Protein AF-A0A2W6C7A4-F1 (afdb_monomer)

Secondary structure (DSSP, 8-state):
-PPEEETTEEE-HHHHHHHHTTSTTEEEEEEEEEEEETTEEEEEEEEEEPTT--HHHHHHHHHHHHHHHHHHH----EEEEEPTT-S-EETTEE-SEEE-S---

Structure (mmCIF, N/CA/C/O backbone):
data_AF-A0A2W6C7A4-F1
#
_entry.id   AF-A0A2W6C7A4-F1
#
loop_
_atom_site.group_PDB
_atom_site.id
_atom_site.type_symbol
_atom_site.label_atom_id
_atom_site.label_alt_id
_atom_site.label_comp_id
_atom_site.label_asym_id
_atom_site.label_entity_id
_atom_site.label_seq_id
_atom_site.pdbx_PDB_ins_code
_atom_site.Cartn_x
_atom_site.Cartn_y
_atom_site.Cartn_z
_atom_site.occupancy
_atom_site.B_iso_or_equiv
_atom_site.auth_seq_id
_atom_site.auth_comp_id
_atom_site.auth_asym_id
_atom_site.auth_atom_id
_atom_site.pdbx_PDB_model_num
ATOM 1 N N . ASP A 1 1 ? 0.759 -10.756 12.202 1.00 80.12 1 ASP A N 1
ATOM 2 C CA . ASP A 1 1 ? 0.347 -9.632 11.353 1.00 80.12 1 ASP A CA 1
ATOM 3 C C . ASP A 1 1 ? -0.529 -8.759 12.216 1.00 80.12 1 ASP A C 1
ATOM 5 O O . ASP A 1 1 ? -1.487 -9.281 12.779 1.00 80.12 1 ASP A O 1
ATOM 9 N N . ASP A 1 2 ? -0.130 -7.512 12.429 1.00 88.69 2 ASP A N 1
ATOM 10 C CA . ASP A 1 2 ? -0.795 -6.643 13.397 1.00 88.69 2 ASP A CA 1
ATOM 11 C C . ASP A 1 2 ? -1.929 -5.884 12.714 1.00 88.69 2 ASP A C 1
ATOM 13 O O . ASP A 1 2 ? -1.766 -5.325 11.629 1.00 88.69 2 ASP A O 1
ATOM 17 N N . MET A 1 3 ? -3.096 -5.886 13.352 1.00 94.12 3 MET A N 1
ATOM 18 C CA . MET A 1 3 ? -4.287 -5.229 12.830 1.00 94.12 3 MET A CA 1
ATOM 19 C C . MET A 1 3 ? -4.158 -3.706 12.941 1.00 94.12 3 MET A C 1
ATOM 21 O O . MET A 1 3 ? -3.889 -3.170 14.015 1.00 94.12 3 MET A O 1
ATOM 25 N N . ILE A 1 4 ? -4.435 -3.007 11.844 1.00 95.19 4 ILE A N 1
ATOM 26 C CA . ILE A 1 4 ? -4.556 -1.551 11.786 1.00 95.19 4 ILE A CA 1
ATOM 27 C C . ILE A 1 4 ? -6.042 -1.196 11.784 1.00 95.19 4 ILE A C 1
ATOM 29 O O . ILE A 1 4 ? -6.803 -1.710 10.970 1.00 95.19 4 ILE A O 1
ATOM 33 N N . ILE A 1 5 ? -6.461 -0.277 12.653 1.00 93.94 5 ILE A N 1
ATOM 34 C CA . ILE A 1 5 ? -7.808 0.302 12.593 1.00 93.94 5 ILE A CA 1
ATOM 35 C C . ILE A 1 5 ? -7.724 1.608 11.805 1.00 93.94 5 ILE A C 1
ATOM 37 O O . ILE A 1 5 ? -7.150 2.586 12.285 1.00 93.94 5 ILE A O 1
ATOM 41 N N . LEU A 1 6 ? -8.310 1.628 10.606 1.00 95.25 6 LEU A N 1
ATOM 42 C CA . LEU A 1 6 ? -8.383 2.806 9.745 1.00 95.25 6 LEU A CA 1
ATOM 43 C C . LEU A 1 6 ? -9.840 3.246 9.608 1.00 95.25 6 LEU A C 1
ATOM 45 O O . LEU A 1 6 ? -10.630 2.608 8.914 1.00 95.25 6 LEU A O 1
ATOM 49 N N . ARG A 1 7 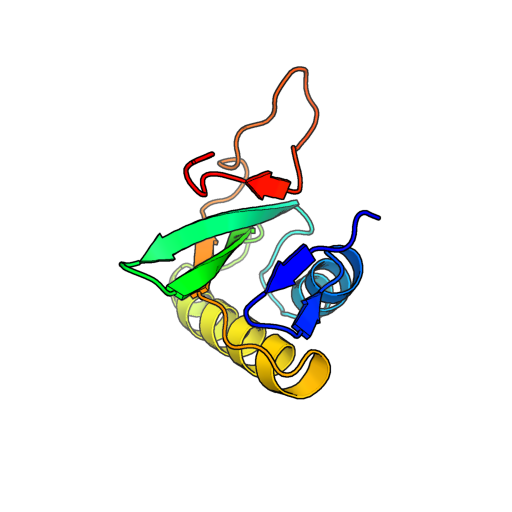? -10.203 4.354 10.268 1.00 92.81 7 ARG A N 1
ATOM 50 C CA . ARG A 1 7 ? -11.560 4.940 10.210 1.00 92.81 7 ARG A CA 1
ATOM 51 C C . ARG A 1 7 ? -12.672 3.924 10.537 1.00 92.81 7 ARG A C 1
ATOM 53 O O . ARG A 1 7 ? -13.721 3.917 9.901 1.00 92.81 7 ARG A O 1
ATOM 60 N N . GLY A 1 8 ? -12.423 3.057 11.522 1.00 93.00 8 GLY A N 1
ATOM 61 C CA . GLY A 1 8 ? -13.360 2.018 11.968 1.00 93.00 8 GLY A CA 1
ATOM 62 C C . GLY A 1 8 ? -13.318 0.710 11.169 1.00 93.00 8 GLY A C 1
ATOM 63 O O . GLY A 1 8 ? -14.068 -0.205 11.493 1.00 93.00 8 GLY A O 1
ATOM 64 N N . VAL A 1 9 ? -12.447 0.597 10.161 1.00 96.31 9 VAL A N 1
ATOM 65 C CA . VAL A 1 9 ? -12.240 -0.638 9.391 1.00 96.31 9 VAL A CA 1
ATOM 66 C C . VAL A 1 9 ? -10.949 -1.321 9.833 1.00 96.31 9 VAL A C 1
ATOM 68 O O . VAL A 1 9 ? -9.915 -0.668 9.971 1.00 96.31 9 VAL A O 1
ATOM 71 N N . ASN A 1 10 ? -11.010 -2.638 10.025 1.00 96.75 10 ASN A N 1
ATOM 72 C CA . ASN A 1 10 ? -9.840 -3.465 10.306 1.00 96.75 10 ASN A CA 1
ATOM 73 C C . ASN A 1 10 ? -9.085 -3.747 9.004 1.00 96.75 10 ASN A C 1
ATOM 75 O O . ASN A 1 10 ? -9.652 -4.290 8.059 1.00 96.75 10 ASN A O 1
ATOM 79 N N . VAL A 1 11 ? -7.807 -3.391 8.974 1.00 96.81 11 VAL A N 1
ATOM 80 C CA . VAL A 1 11 ? -6.908 -3.572 7.836 1.00 96.81 11 VAL A CA 1
ATOM 81 C C . VAL A 1 11 ? -5.715 -4.396 8.295 1.00 96.81 11 VAL A C 1
ATOM 83 O O . VAL A 1 11 ? -5.078 -4.068 9.295 1.00 96.81 11 VAL A O 1
ATOM 86 N N . PHE A 1 12 ? -5.393 -5.449 7.554 1.00 95.94 12 PHE A N 1
ATOM 87 C CA . PHE A 1 12 ? -4.235 -6.297 7.821 1.00 95.94 12 PHE A CA 1
ATOM 88 C C . PHE A 1 12 ? -3.150 -6.036 6.765 1.00 95.94 12 PHE A C 1
ATOM 90 O O . PHE A 1 12 ? -3.453 -6.103 5.569 1.00 95.94 12 PHE A O 1
ATOM 97 N N . PRO A 1 13 ? -1.892 -5.736 7.149 1.00 95.06 13 PRO A N 1
ATOM 98 C CA . PRO A 1 13 ? -0.796 -5.557 6.195 1.00 95.06 13 PRO A CA 1
ATOM 99 C C . PRO A 1 13 ? -0.636 -6.725 5.214 1.00 95.06 13 PRO A C 1
ATOM 101 O O . PRO A 1 13 ? -0.301 -6.492 4.055 1.00 95.06 13 PRO A O 1
ATOM 104 N N . THR A 1 14 ? -0.941 -7.957 5.628 1.00 95.69 14 THR A N 1
ATOM 105 C CA . THR A 1 14 ? -0.955 -9.133 4.735 1.00 95.69 14 THR A CA 1
ATOM 106 C C . THR A 1 14 ? -1.942 -9.013 3.569 1.00 95.69 14 THR A C 1
ATOM 108 O O . THR A 1 14 ? -1.617 -9.418 2.457 1.00 95.69 14 THR A O 1
ATOM 111 N N . GLN A 1 15 ? -3.108 -8.386 3.756 1.00 95.88 15 GLN A N 1
ATOM 112 C CA . GLN A 1 15 ? -4.057 -8.149 2.658 1.00 95.88 15 GLN A CA 1
ATOM 113 C C . GLN A 1 15 ? -3.495 -7.156 1.634 1.00 95.88 15 GLN A C 1
ATOM 115 O O . GLN A 1 15 ? -3.694 -7.314 0.431 1.00 95.88 15 GLN A O 1
ATOM 120 N N . LEU A 1 16 ? -2.782 -6.131 2.109 1.00 97.06 16 LEU A N 1
ATOM 121 C CA . LEU A 1 16 ? -2.124 -5.153 1.241 1.00 97.06 16 LEU A CA 1
ATOM 122 C C . LEU A 1 16 ? -0.962 -5.798 0.478 1.00 97.06 16 LEU A C 1
ATOM 124 O O . LEU A 1 16 ? -0.811 -5.548 -0.715 1.00 97.06 16 LEU A O 1
ATOM 128 N N . GLU A 1 17 ? -0.199 -6.671 1.139 1.00 96.31 17 GLU A N 1
ATOM 129 C CA . GLU A 1 17 ? 0.860 -7.474 0.521 1.00 96.31 17 GLU A CA 1
ATOM 130 C C . GLU A 1 17 ? 0.309 -8.334 -0.623 1.00 96.31 17 GLU A C 1
ATOM 132 O O . GLU A 1 17 ? 0.813 -8.269 -1.743 1.00 96.31 17 GLU A O 1
ATOM 137 N N . GLU A 1 18 ? -0.769 -9.084 -0.383 1.00 97.00 18 GLU A N 1
ATOM 138 C CA . GLU A 1 18 ? -1.401 -9.916 -1.411 1.00 97.00 18 GLU A CA 1
ATOM 139 C C . GLU A 1 18 ? -1.889 -9.117 -2.621 1.00 97.00 18 GLU A C 1
ATOM 141 O O . GLU A 1 18 ? -1.825 -9.613 -3.746 1.00 97.00 18 GLU A O 1
ATOM 146 N N . ILE A 1 19 ? -2.394 -7.901 -2.402 1.00 98.00 19 ILE A N 1
ATOM 147 C CA . ILE A 1 19 ? -2.828 -7.012 -3.482 1.00 98.00 19 ILE A CA 1
ATOM 148 C C . ILE A 1 19 ? -1.618 -6.529 -4.278 1.00 98.00 19 ILE A C 1
ATOM 150 O O . ILE A 1 19 ? -1.602 -6.675 -5.497 1.00 98.00 19 ILE A O 1
ATOM 154 N N . VAL A 1 20 ? -0.594 -6.006 -3.597 1.00 97.62 20 VAL A N 1
ATOM 155 C CA . VAL A 1 20 ? 0.640 -5.510 -4.223 1.00 97.62 20 VAL A CA 1
ATOM 156 C C . VAL A 1 20 ? 1.296 -6.589 -5.085 1.00 97.62 20 VAL A C 1
ATOM 158 O O . VAL A 1 20 ? 1.661 -6.317 -6.225 1.00 97.62 20 VAL A O 1
ATOM 161 N N . LEU A 1 21 ? 1.380 -7.824 -4.585 1.00 97.06 21 LEU A N 1
ATOM 162 C CA . LEU A 1 21 ? 2.006 -8.946 -5.291 1.00 97.06 21 LEU A CA 1
ATOM 163 C C . LEU A 1 21 ? 1.304 -9.334 -6.602 1.00 97.06 21 LEU A C 1
ATOM 165 O O . LEU A 1 21 ? 1.921 -9.984 -7.446 1.00 97.06 21 LEU A O 1
ATOM 169 N N . ARG A 1 22 ? 0.029 -8.966 -6.780 1.00 97.31 22 ARG A N 1
ATOM 170 C CA . ARG A 1 22 ? -0.744 -9.254 -8.000 1.00 97.31 22 ARG A CA 1
ATOM 171 C C . ARG A 1 22 ? -0.602 -8.173 -9.068 1.00 97.31 22 ARG A C 1
ATOM 173 O O . ARG A 1 22 ? -0.966 -8.426 -10.213 1.00 97.31 22 ARG A O 1
ATOM 180 N N . ILE A 1 23 ? -0.118 -6.984 -8.708 1.00 97.94 23 ILE A N 1
ATOM 181 C CA . ILE A 1 23 ? 0.006 -5.864 -9.641 1.00 97.94 23 ILE A CA 1
ATOM 182 C C . ILE A 1 23 ? 1.347 -5.941 -10.368 1.00 97.94 23 ILE A C 1
ATOM 184 O O . ILE A 1 23 ? 2.419 -5.942 -9.760 1.00 97.94 23 ILE A O 1
ATOM 188 N N . ASP A 1 24 ? 1.277 -6.000 -11.696 1.00 97.00 24 ASP A N 1
ATOM 189 C CA . ASP A 1 24 ? 2.465 -6.101 -12.536 1.00 97.00 24 ASP A CA 1
ATOM 190 C C . ASP A 1 24 ? 3.360 -4.857 -12.428 1.00 97.00 24 ASP A C 1
ATOM 192 O O . ASP A 1 24 ? 2.873 -3.723 -12.389 1.00 97.00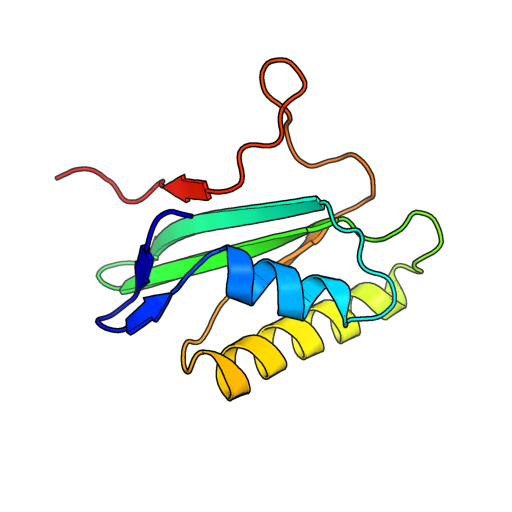 24 ASP A O 1
ATOM 196 N N . GLY A 1 25 ? 4.674 -5.082 -12.404 1.00 96.69 25 GLY A N 1
ATOM 197 C CA . GLY A 1 25 ? 5.686 -4.037 -12.242 1.00 96.69 25 GLY A CA 1
ATOM 198 C C . GLY A 1 25 ? 6.000 -3.636 -10.794 1.00 96.69 25 GLY A C 1
ATOM 199 O O . GLY A 1 25 ? 6.865 -2.782 -10.594 1.00 96.69 25 GLY A O 1
ATOM 200 N N . LEU A 1 26 ? 5.365 -4.241 -9.782 1.00 98.25 26 LEU A N 1
ATOM 201 C CA . LEU A 1 26 ? 5.662 -3.976 -8.367 1.00 98.25 26 LEU A CA 1
ATOM 202 C C . LEU A 1 26 ? 6.517 -5.076 -7.723 1.00 98.25 26 LEU A C 1
ATOM 204 O O . LEU A 1 26 ? 6.394 -6.270 -8.023 1.00 98.25 26 LEU A O 1
ATOM 208 N N . ALA A 1 27 ? 7.429 -4.655 -6.853 1.00 96.81 27 ALA A N 1
ATOM 209 C CA . ALA A 1 27 ? 8.257 -5.524 -6.032 1.00 96.81 27 ALA A CA 1
ATOM 210 C C . ALA A 1 27 ? 7.493 -5.954 -4.760 1.00 96.81 27 ALA A C 1
ATOM 212 O O . ALA A 1 27 ? 6.544 -5.286 -4.348 1.00 96.81 27 ALA A O 1
ATOM 213 N N . PRO A 1 28 ? 7.915 -7.035 -4.076 1.00 94.25 28 PRO A N 1
ATOM 214 C CA . PRO A 1 28 ? 7.312 -7.451 -2.802 1.00 94.25 28 PRO A CA 1
ATOM 215 C C . PRO A 1 28 ? 7.653 -6.509 -1.630 1.00 94.25 28 PRO A C 1
ATOM 217 O O . PRO A 1 28 ? 7.252 -6.748 -0.492 1.00 94.25 28 PRO A O 1
ATOM 220 N N . HIS A 1 29 ? 8.457 -5.472 -1.867 1.00 95.12 29 HIS A N 1
ATOM 221 C CA . HIS A 1 29 ? 8.916 -4.540 -0.847 1.00 95.12 29 HIS A CA 1
ATOM 222 C C . HIS A 1 29 ? 7.927 -3.384 -0.717 1.00 95.12 29 HIS A C 1
ATOM 224 O O . HIS A 1 29 ? 7.788 -2.564 -1.624 1.00 95.12 29 HIS A O 1
ATOM 230 N N . PHE A 1 30 ? 7.239 -3.326 0.423 1.00 95.81 30 PHE A N 1
ATOM 231 C CA . PHE A 1 30 ? 6.284 -2.268 0.720 1.00 95.81 30 PHE A CA 1
ATOM 232 C C . PHE A 1 30 ? 6.309 -1.859 2.196 1.00 95.81 30 PHE A C 1
ATOM 234 O O . PHE A 1 30 ? 6.742 -2.611 3.074 1.00 95.81 30 PHE A O 1
ATOM 241 N N . GLN A 1 31 ? 5.806 -0.658 2.456 1.00 96.50 31 GLN A N 1
ATOM 242 C CA . GLN A 1 31 ? 5.555 -0.109 3.778 1.00 96.50 31 GLN A CA 1
ATOM 243 C C . GLN A 1 31 ? 4.159 0.503 3.830 1.00 96.50 31 GLN A C 1
ATOM 245 O O . GLN A 1 31 ? 3.694 1.148 2.891 1.00 96.50 31 GLN A O 1
ATOM 250 N N . VAL A 1 32 ? 3.511 0.342 4.972 1.00 96.69 32 VAL A N 1
ATOM 251 C CA . VAL A 1 32 ? 2.291 1.038 5.348 1.00 96.69 32 VAL A CA 1
ATOM 252 C C . VAL A 1 32 ? 2.684 2.200 6.241 1.00 96.69 32 VAL A C 1
ATOM 254 O O . VAL A 1 32 ? 3.317 2.000 7.276 1.00 96.69 32 VAL A O 1
ATOM 257 N N . VAL A 1 33 ? 2.305 3.412 5.854 1.00 97.00 33 VAL A N 1
ATOM 258 C CA . VAL A 1 33 ? 2.541 4.619 6.644 1.00 97.00 33 VAL A CA 1
ATOM 259 C C . VAL A 1 33 ? 1.202 5.181 7.090 1.00 97.00 33 VAL A C 1
ATOM 261 O O . VAL A 1 33 ? 0.359 5.510 6.256 1.00 97.00 33 VAL A O 1
ATOM 264 N N . LEU A 1 34 ? 1.010 5.285 8.403 1.00 97.12 34 LEU A N 1
ATOM 265 C CA . LEU A 1 34 ? -0.176 5.892 8.999 1.00 97.12 34 LEU A CA 1
ATOM 266 C C . LEU A 1 34 ? 0.137 7.328 9.399 1.00 97.12 34 LEU A C 1
ATOM 268 O O . LEU A 1 34 ? 1.113 7.588 10.099 1.00 97.12 34 LEU A O 1
ATOM 272 N N . THR A 1 35 ? -0.692 8.263 8.960 1.00 96.88 35 THR A N 1
ATOM 273 C CA . THR A 1 35 ? -0.605 9.686 9.308 1.00 96.88 35 THR A CA 1
ATOM 274 C C . THR A 1 35 ? -1.988 10.219 9.677 1.00 96.88 35 THR A C 1
ATOM 276 O O . THR A 1 35 ? -2.992 9.511 9.570 1.00 96.88 35 THR A O 1
ATOM 279 N N . ARG A 1 36 ? -2.053 11.474 10.133 1.00 94.88 36 ARG A N 1
ATOM 280 C CA . ARG A 1 36 ? -3.307 12.223 10.268 1.00 94.88 36 ARG A CA 1
ATOM 281 C C . ARG A 1 36 ? -3.299 13.423 9.330 1.00 94.88 36 ARG A C 1
ATOM 283 O O . ARG A 1 36 ? -2.318 14.160 9.292 1.00 94.88 36 ARG A O 1
ATOM 290 N N . ASP A 1 37 ? -4.409 13.624 8.632 1.00 91.88 37 ASP A N 1
ATOM 291 C CA . ASP A 1 37 ? -4.744 14.875 7.952 1.00 91.88 37 ASP A CA 1
ATOM 292 C C . ASP A 1 37 ? -5.953 15.498 8.666 1.00 91.88 37 ASP A C 1
ATOM 294 O O . ASP A 1 37 ? -7.084 15.000 8.603 1.00 91.88 37 ASP A O 1
ATOM 298 N N . GLY A 1 38 ? -5.684 16.522 9.479 1.00 91.00 38 GLY A N 1
ATOM 299 C CA . GLY A 1 38 ? -6.639 17.038 10.455 1.00 91.00 38 GLY A CA 1
ATOM 300 C C . GLY A 1 38 ? -7.104 15.945 11.426 1.00 91.00 38 GLY A C 1
ATOM 301 O O . GLY A 1 38 ? -6.324 15.426 12.221 1.00 91.00 38 GLY A O 1
ATOM 302 N N . ARG A 1 39 ? -8.396 15.597 11.369 1.00 89.19 39 ARG A N 1
ATOM 303 C CA . ARG A 1 39 ? -9.012 14.550 12.212 1.00 89.19 39 ARG A CA 1
ATOM 304 C C . ARG A 1 39 ? -9.104 13.187 11.523 1.00 89.19 39 ARG A C 1
ATOM 306 O O . ARG A 1 39 ? -9.661 12.258 12.102 1.00 89.19 39 ARG A O 1
ATOM 313 N N . LEU A 1 40 ? -8.643 13.081 10.280 1.00 92.12 40 LEU A N 1
ATOM 314 C CA . LEU A 1 40 ? -8.773 11.871 9.483 1.00 92.12 40 LEU A CA 1
ATOM 315 C C . LEU A 1 40 ? -7.467 11.089 9.507 1.00 92.12 40 LEU A C 1
ATOM 317 O O . LEU A 1 40 ? -6.431 11.584 9.072 1.00 92.12 40 LEU A O 1
ATOM 321 N N . ASP A 1 41 ? -7.542 9.835 9.941 1.00 95.69 41 ASP A N 1
ATOM 322 C CA . ASP A 1 41 ? -6.444 8.895 9.748 1.00 95.69 41 ASP A CA 1
ATOM 323 C C . ASP A 1 41 ? -6.266 8.627 8.248 1.00 95.69 41 ASP A C 1
ATOM 325 O O . ASP A 1 41 ? -7.239 8.404 7.516 1.00 95.69 41 ASP A O 1
ATOM 329 N N . VAL A 1 42 ? -5.026 8.660 7.780 1.00 96.94 42 VAL A N 1
ATOM 330 C CA . VAL A 1 42 ? -4.632 8.406 6.394 1.00 96.94 42 VAL A CA 1
ATOM 331 C C . VAL A 1 42 ? -3.677 7.222 6.387 1.00 96.94 42 VAL A C 1
ATOM 333 O O . VAL A 1 42 ? -2.765 7.148 7.207 1.00 96.94 42 VAL A O 1
ATOM 336 N N . LEU A 1 43 ? -3.900 6.292 5.460 1.00 97.94 43 LEU A N 1
ATOM 337 C CA . LEU A 1 43 ? -3.012 5.165 5.210 1.00 97.94 43 LEU A CA 1
ATOM 338 C C . LEU A 1 43 ? -2.410 5.332 3.819 1.00 97.94 43 LEU A C 1
ATOM 340 O O . LEU A 1 43 ? -3.142 5.404 2.828 1.00 97.94 43 LEU A O 1
ATOM 344 N N . SER A 1 44 ? -1.084 5.376 3.767 1.00 98.25 44 SER A N 1
ATOM 345 C CA . SER A 1 44 ? -0.306 5.363 2.532 1.00 98.25 44 SER A CA 1
ATOM 346 C C . SER A 1 44 ? 0.404 4.023 2.375 1.00 98.25 44 SER A C 1
ATOM 348 O O . SER A 1 44 ? 1.113 3.586 3.281 1.00 98.25 44 SER A O 1
ATOM 350 N N . VAL A 1 45 ? 0.236 3.380 1.224 1.00 98.12 45 VAL A N 1
ATOM 351 C CA . VAL A 1 45 ? 1.015 2.212 0.805 1.00 98.12 45 VAL A CA 1
ATOM 352 C C . VAL A 1 45 ? 2.175 2.715 -0.043 1.00 98.12 45 VAL A C 1
ATOM 354 O O . VAL A 1 45 ? 1.968 3.218 -1.145 1.00 98.12 45 VAL A O 1
ATOM 357 N N . ARG A 1 46 ? 3.397 2.605 0.474 1.00 98.25 46 ARG A N 1
ATOM 358 C CA . ARG A 1 46 ? 4.625 2.888 -0.276 1.00 98.25 46 ARG A CA 1
ATOM 359 C C . ARG A 1 46 ? 5.184 1.565 -0.763 1.00 98.25 46 ARG A C 1
ATOM 361 O O . ARG A 1 46 ? 5.402 0.677 0.053 1.00 98.25 46 ARG A O 1
ATOM 368 N N . VAL A 1 47 ? 5.394 1.414 -2.058 1.00 98.12 47 VAL A N 1
ATOM 369 C CA . VAL A 1 47 ? 5.816 0.150 -2.669 1.00 98.12 47 VAL A CA 1
ATOM 370 C C . VAL A 1 47 ? 6.912 0.411 -3.683 1.00 98.12 47 VAL A C 1
ATOM 372 O O . VAL A 1 47 ? 6.841 1.380 -4.430 1.00 98.12 47 VAL A O 1
ATOM 375 N N . GLU A 1 48 ? 7.936 -0.431 -3.715 1.00 97.94 48 GLU A N 1
ATOM 376 C CA . GLU A 1 48 ? 8.984 -0.324 -4.730 1.00 97.94 48 GLU A CA 1
ATOM 377 C C . GLU A 1 48 ? 8.496 -0.880 -6.068 1.00 97.94 48 GLU A C 1
ATOM 379 O O . GLU A 1 48 ? 7.840 -1.923 -6.144 1.00 97.94 48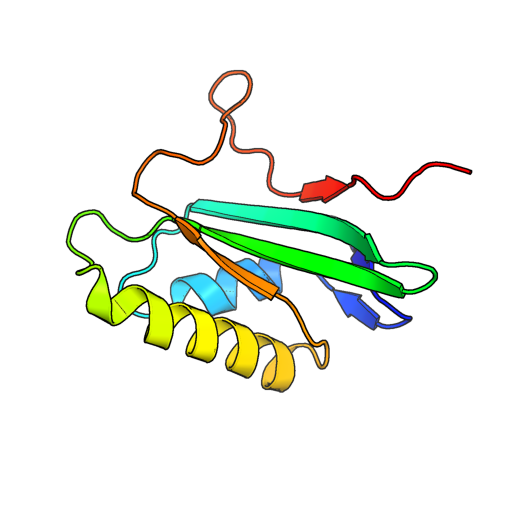 GLU A O 1
ATOM 384 N N . ALA A 1 49 ? 8.844 -0.193 -7.150 1.00 98.12 49 ALA A N 1
ATOM 385 C CA . ALA A 1 49 ? 8.768 -0.764 -8.481 1.00 98.12 49 ALA A CA 1
ATOM 386 C C . ALA A 1 49 ? 9.802 -1.893 -8.631 1.00 98.12 49 ALA A C 1
ATOM 388 O O . ALA A 1 49 ? 10.854 -1.889 -7.987 1.00 98.12 49 ALA A O 1
ATOM 389 N N . ARG A 1 50 ? 9.540 -2.854 -9.520 1.00 97.56 50 ARG A N 1
ATOM 390 C CA . ARG A 1 50 ? 10.594 -3.778 -9.959 1.00 97.56 50 ARG A CA 1
ATOM 391 C C . ARG A 1 50 ? 11.653 -3.026 -10.779 1.00 97.56 50 ARG A C 1
ATOM 393 O O . ARG A 1 50 ? 11.307 -2.033 -11.421 1.00 97.56 50 ARG A O 1
ATOM 400 N N . PRO A 1 51 ? 12.913 -3.499 -10.825 1.00 95.94 51 PRO A N 1
ATOM 401 C CA . PRO A 1 51 ? 13.969 -2.859 -11.616 1.00 95.94 51 PRO A CA 1
ATOM 402 C C . PRO A 1 51 ? 13.658 -2.705 -13.112 1.00 95.94 51 PRO A C 1
ATOM 404 O O . PRO A 1 51 ? 14.165 -1.790 -13.753 1.00 95.94 51 PRO A O 1
ATOM 407 N N . ASP A 1 52 ? 12.824 -3.583 -13.665 1.00 95.31 52 ASP A N 1
ATOM 408 C CA . ASP A 1 52 ? 12.379 -3.592 -15.061 1.00 95.31 52 ASP A CA 1
ATOM 409 C C . ASP A 1 52 ? 11.069 -2.816 -15.300 1.00 95.31 52 ASP A C 1
ATOM 411 O O . ASP A 1 52 ? 10.617 -2.688 -16.438 1.00 95.31 52 ASP A O 1
ATOM 415 N N . CYS A 1 53 ? 10.454 -2.268 -14.248 1.00 95.81 53 CYS A N 1
ATOM 416 C CA . CYS A 1 53 ? 9.219 -1.503 -14.351 1.00 95.81 53 CYS A CA 1
ATOM 417 C C . CYS A 1 53 ? 9.493 -0.070 -14.824 1.00 95.81 53 CYS A C 1
ATOM 419 O O . CYS A 1 53 ? 10.096 0.748 -14.119 1.00 95.81 53 CYS A O 1
ATOM 421 N N . LEU A 1 54 ? 8.993 0.240 -16.020 1.00 93.69 54 LEU A N 1
ATOM 422 C CA . LEU A 1 54 ? 9.113 1.556 -16.637 1.00 93.69 54 LEU A CA 1
ATOM 423 C C . LEU A 1 54 ? 8.403 2.646 -15.804 1.00 93.69 54 LEU A C 1
ATOM 425 O O . LEU A 1 54 ? 7.313 2.393 -15.276 1.00 93.69 54 LEU A O 1
ATOM 429 N N . PRO A 1 55 ? 8.953 3.871 -15.699 1.00 90.12 55 PRO A N 1
ATOM 430 C CA . PRO A 1 55 ? 8.334 4.964 -14.943 1.00 90.12 55 PRO A CA 1
ATOM 431 C C . PRO A 1 55 ? 6.870 5.241 -15.319 1.00 90.12 55 PRO A C 1
ATOM 433 O O . PRO A 1 55 ? 6.045 5.523 -14.450 1.00 90.12 55 PRO A O 1
ATOM 436 N N . GLU A 1 56 ? 6.514 5.092 -16.594 1.00 91.81 56 GLU A N 1
ATOM 437 C CA . GLU A 1 56 ? 5.169 5.328 -17.125 1.00 91.81 56 GLU A CA 1
ATOM 438 C C . GLU A 1 56 ? 4.147 4.310 -16.591 1.00 91.81 56 GLU A C 1
ATOM 440 O O . GLU A 1 56 ? 2.973 4.638 -16.406 1.00 91.81 56 GLU A O 1
ATOM 445 N N . ARG A 1 57 ? 4.588 3.081 -16.279 1.00 94.94 57 ARG A N 1
ATOM 446 C CA . ARG A 1 57 ? 3.740 2.021 -15.709 1.00 94.94 57 ARG A CA 1
ATOM 447 C C . ARG A 1 57 ? 3.349 2.320 -14.262 1.00 94.94 57 ARG A C 1
ATOM 449 O O . ARG A 1 57 ? 2.263 1.926 -13.832 1.00 94.94 57 ARG A O 1
ATOM 456 N N . ARG A 1 58 ? 4.199 3.034 -13.519 1.00 95.19 58 ARG A N 1
ATOM 457 C CA . ARG A 1 58 ? 4.058 3.244 -12.068 1.00 95.19 58 ARG A CA 1
ATOM 458 C C . ARG A 1 58 ? 2.780 3.985 -11.687 1.00 95.19 58 ARG A C 1
ATOM 460 O O . ARG A 1 58 ? 2.149 3.629 -10.697 1.00 95.19 58 ARG A O 1
ATOM 467 N N . SER A 1 59 ? 2.364 4.967 -12.489 1.00 95.81 59 SER A N 1
ATOM 468 C CA . SER A 1 59 ? 1.113 5.705 -12.257 1.00 95.81 59 SER A CA 1
ATOM 469 C C . SER A 1 59 ? -0.112 4.788 -12.362 1.00 95.81 59 SER A C 1
ATOM 471 O O . SER A 1 59 ? -0.963 4.767 -11.472 1.00 95.81 59 SER A O 1
ATOM 473 N N . ALA A 1 60 ? -0.155 3.945 -13.400 1.00 97.62 60 ALA A N 1
ATOM 474 C CA . ALA A 1 60 ? -1.210 2.947 -13.553 1.00 97.62 60 ALA A CA 1
ATOM 475 C C . ALA A 1 60 ? -1.172 1.902 -12.421 1.00 97.62 60 ALA A C 1
ATOM 477 O O . ALA A 1 60 ? -2.215 1.575 -11.863 1.00 97.62 60 ALA A O 1
ATOM 478 N N . ALA A 1 61 ? 0.019 1.446 -12.016 1.00 98.12 61 ALA A N 1
ATOM 479 C CA . ALA A 1 61 ? 0.166 0.467 -10.937 1.00 98.12 61 ALA A CA 1
ATOM 480 C C . ALA A 1 61 ? -0.316 1.031 -9.591 1.00 98.12 61 ALA A C 1
ATOM 482 O O . ALA A 1 61 ? -1.027 0.353 -8.853 1.00 98.12 61 ALA A O 1
ATOM 483 N N . SER A 1 62 ? -0.002 2.298 -9.298 1.00 98.31 62 SER A N 1
ATOM 484 C CA . SER A 1 62 ? -0.512 3.013 -8.122 1.00 98.31 62 SER A CA 1
ATOM 485 C C . SER A 1 62 ? -2.047 3.030 -8.093 1.00 98.31 62 SER A C 1
ATOM 487 O O . SER A 1 62 ? -2.659 2.649 -7.090 1.00 98.31 62 SER A O 1
ATOM 489 N N . ALA A 1 63 ? -2.679 3.395 -9.214 1.00 98.31 63 ALA A N 1
ATOM 490 C CA . ALA A 1 63 ? -4.134 3.427 -9.331 1.00 98.31 63 ALA A CA 1
ATOM 491 C C . ALA A 1 63 ? -4.770 2.031 -9.190 1.00 98.31 63 ALA A C 1
ATOM 493 O O . ALA A 1 63 ? -5.802 1.890 -8.531 1.00 98.31 63 ALA A O 1
ATOM 494 N N . GLU A 1 64 ? -4.149 0.997 -9.764 1.00 98.56 64 GLU A N 1
ATOM 495 C CA . GLU A 1 64 ? -4.594 -0.396 -9.650 1.00 98.56 64 GLU A CA 1
ATOM 496 C C . GLU A 1 64 ? -4.537 -0.901 -8.205 1.00 98.56 64 GLU A C 1
ATOM 498 O O . GLU A 1 64 ? -5.519 -1.474 -7.729 1.00 98.56 64 GLU A O 1
ATOM 503 N N . VAL A 1 65 ? -3.448 -0.632 -7.474 1.00 98.62 65 VAL A N 1
ATOM 504 C CA . VAL A 1 65 ? -3.347 -0.970 -6.043 1.00 98.62 65 VAL A CA 1
ATOM 505 C C . VAL A 1 65 ? -4.433 -0.245 -5.254 1.00 98.62 65 VAL A C 1
ATOM 507 O O . VAL A 1 65 ? -5.170 -0.883 -4.503 1.00 98.62 65 VAL A O 1
ATOM 510 N N . ALA A 1 66 ? -4.580 1.072 -5.434 1.00 98.62 66 ALA A N 1
ATOM 511 C CA . ALA A 1 66 ? -5.575 1.858 -4.705 1.00 98.62 66 ALA A CA 1
ATOM 512 C C . ALA A 1 66 ? -6.997 1.330 -4.951 1.00 98.62 66 ALA A C 1
ATOM 514 O O . ALA A 1 66 ? -7.798 1.209 -4.018 1.00 98.62 66 ALA A O 1
ATOM 515 N N . ARG A 1 67 ? -7.299 0.967 -6.204 1.00 98.69 67 ARG A N 1
ATOM 516 C CA . ARG A 1 67 ? -8.585 0.389 -6.586 1.00 98.69 67 ARG A CA 1
ATOM 517 C C . ARG A 1 67 ? -8.797 -0.994 -5.974 1.00 98.69 67 ARG A C 1
ATOM 519 O O . ARG A 1 67 ? -9.842 -1.225 -5.375 1.00 98.69 67 ARG A O 1
ATOM 526 N N . ALA A 1 68 ? -7.811 -1.882 -6.067 1.00 98.50 68 ALA A N 1
ATOM 527 C CA . ALA A 1 68 ? -7.892 -3.231 -5.519 1.00 98.50 68 ALA A CA 1
ATOM 528 C C . ALA A 1 68 ? -8.034 -3.234 -3.988 1.00 98.50 68 ALA A C 1
ATOM 530 O O . ALA A 1 68 ? -8.817 -4.016 -3.446 1.00 98.50 68 ALA A O 1
ATOM 531 N N . VAL A 1 69 ? -7.348 -2.323 -3.285 1.00 98.31 69 VAL A N 1
ATOM 532 C CA . VAL A 1 69 ? -7.527 -2.117 -1.838 1.00 98.31 69 VAL A CA 1
ATOM 533 C C . VAL A 1 69 ? -8.942 -1.643 -1.536 1.00 98.31 69 VAL A C 1
ATOM 535 O O . VAL A 1 69 ? -9.584 -2.180 -0.631 1.00 98.31 69 VAL A O 1
ATOM 538 N N . LYS A 1 70 ? -9.471 -0.692 -2.314 1.00 98.19 70 LYS A N 1
ATOM 539 C CA . LYS A 1 70 ? -10.842 -0.219 -2.123 1.00 98.19 70 LYS A CA 1
ATOM 540 C C . LYS A 1 70 ? -11.870 -1.331 -2.324 1.00 98.19 70 LYS A C 1
ATOM 542 O O . LYS A 1 70 ? -12.784 -1.440 -1.511 1.00 98.19 70 LYS A O 1
ATOM 547 N N . ASP A 1 71 ? -11.703 -2.142 -3.362 1.00 98.00 71 ASP A N 1
ATOM 548 C CA . ASP A 1 71 ? -12.646 -3.202 -3.727 1.00 98.00 71 ASP A CA 1
ATOM 549 C C . ASP A 1 71 ? -12.561 -4.417 -2.780 1.00 98.00 71 ASP A C 1
ATOM 551 O O . ASP A 1 71 ? -13.580 -5.043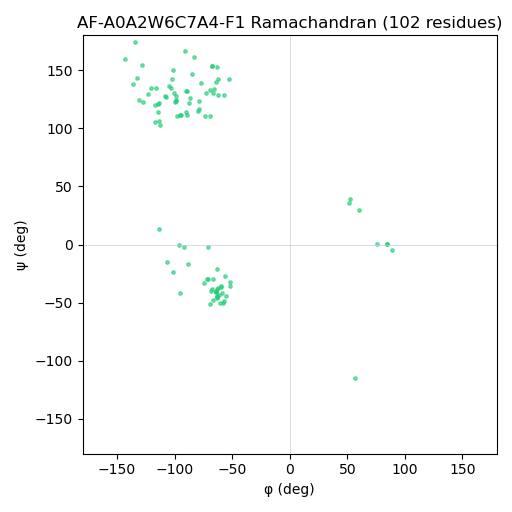 -2.499 1.00 98.00 71 ASP A O 1
ATOM 555 N N . THR A 1 72 ? -11.373 -4.731 -2.247 1.00 96.62 72 THR A N 1
ATOM 556 C CA . THR A 1 72 ? -11.144 -5.930 -1.410 1.00 96.62 72 THR A CA 1
ATOM 557 C C . THR A 1 72 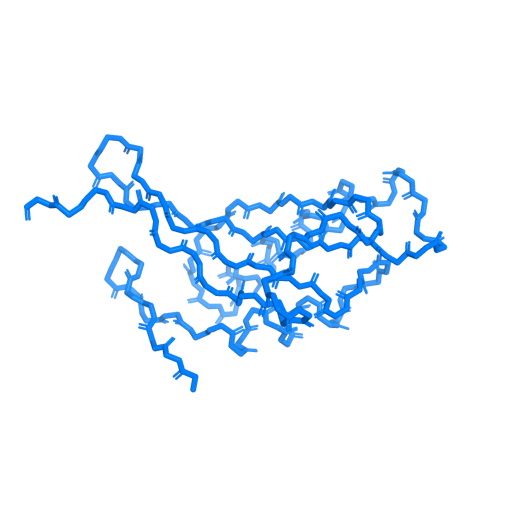? -11.236 -5.644 0.090 1.00 96.62 72 THR A C 1
ATOM 559 O O . THR A 1 72 ? -11.793 -6.439 0.841 1.00 96.62 72 THR A O 1
ATOM 562 N N . VAL A 1 73 ? -10.672 -4.519 0.543 1.00 96.75 73 VAL A N 1
ATOM 563 C CA . VAL A 1 73 ? -10.567 -4.153 1.970 1.00 96.75 73 VAL A CA 1
ATOM 564 C C . VAL A 1 73 ? -11.632 -3.122 2.364 1.00 96.75 73 VAL A C 1
ATOM 566 O O . VAL A 1 73 ? -11.997 -3.010 3.531 1.00 96.75 73 VAL A O 1
ATOM 569 N N . GLY A 1 74 ? -12.160 -2.352 1.407 1.00 97.12 74 GLY A N 1
ATOM 570 C CA . GLY A 1 74 ? -13.221 -1.364 1.644 1.00 97.12 74 GLY A CA 1
ATOM 571 C C . GLY A 1 74 ? -12.725 0.035 2.028 1.00 97.12 74 GLY A C 1
ATOM 572 O O . GLY A 1 74 ? -13.520 0.982 2.094 1.00 97.12 74 GLY A O 1
ATOM 573 N N . VAL A 1 75 ? -11.416 0.218 2.213 1.00 97.25 75 VAL A N 1
ATOM 574 C CA . VAL A 1 75 ? -10.802 1.500 2.591 1.00 97.25 75 VAL A CA 1
ATOM 575 C C . VAL A 1 75 ? -10.169 2.213 1.404 1.00 97.25 75 VAL A C 1
ATOM 577 O O . VAL A 1 75 ? -9.700 1.596 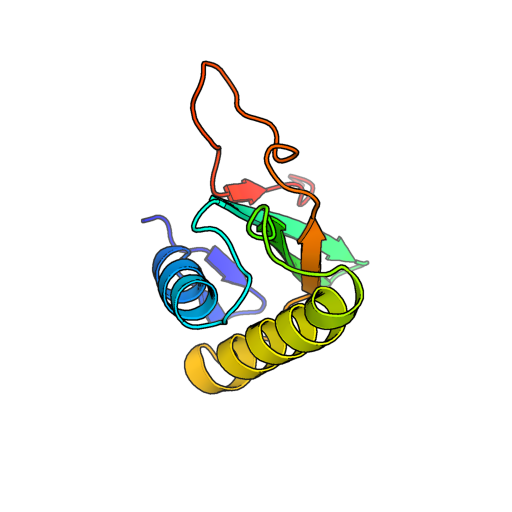0.455 1.00 97.25 75 VAL A O 1
ATOM 580 N N . THR A 1 76 ? -10.153 3.541 1.464 1.00 97.50 76 THR A N 1
ATOM 581 C CA . THR A 1 76 ? -9.373 4.355 0.528 1.00 97.50 76 THR A CA 1
ATOM 582 C C . THR A 1 76 ? -7.983 4.569 1.109 1.00 97.50 76 THR A C 1
ATOM 584 O O . THR A 1 76 ? -7.861 4.956 2.272 1.00 97.50 76 THR A O 1
ATOM 587 N N . VAL A 1 77 ? -6.959 4.348 0.291 1.00 98.06 77 VAL A N 1
ATOM 588 C CA . VAL A 1 77 ? -5.548 4.516 0.653 1.00 98.06 77 VAL A CA 1
ATOM 589 C C . VAL A 1 77 ? -4.849 5.394 -0.377 1.00 98.06 77 VAL A C 1
ATOM 591 O O . VAL A 1 77 ? -5.280 5.467 -1.529 1.00 98.06 77 VAL A O 1
ATOM 594 N N . LEU A 1 78 ? -3.774 6.058 0.036 1.00 98.38 78 LEU A N 1
ATOM 595 C CA . LEU A 1 78 ? -2.822 6.661 -0.894 1.00 98.38 78 LEU A CA 1
ATOM 596 C C . LEU A 1 78 ? -1.817 5.592 -1.323 1.00 98.38 78 LEU A C 1
ATOM 598 O O . LEU A 1 78 ? -1.482 4.717 -0.526 1.00 98.38 78 LEU A O 1
ATOM 602 N N . VAL A 1 79 ? -1.331 5.653 -2.562 1.00 98.56 79 VAL A N 1
ATOM 603 C CA . VAL A 1 79 ? -0.328 4.705 -3.061 1.00 98.56 79 VAL A CA 1
ATOM 604 C C . VAL A 1 79 ? 0.813 5.457 -3.728 1.00 98.56 79 VAL A C 1
ATOM 606 O O . VAL A 1 79 ? 0.604 6.222 -4.670 1.00 98.56 79 VAL A O 1
ATOM 609 N N . GLU A 1 80 ? 2.026 5.211 -3.252 1.00 98.06 80 GLU A N 1
ATOM 610 C CA . GLU A 1 80 ? 3.259 5.773 -3.791 1.00 98.06 80 GLU A CA 1
ATOM 611 C C . GLU A 1 80 ? 4.130 4.633 -4.317 1.00 98.06 80 GLU A C 1
ATOM 613 O O . GLU A 1 80 ? 4.505 3.733 -3.563 1.00 98.06 80 GLU A O 1
ATOM 618 N N . VAL A 1 81 ? 4.436 4.667 -5.615 1.00 98.12 81 VAL A N 1
ATOM 619 C CA . VAL A 1 81 ? 5.338 3.700 -6.246 1.00 98.12 81 VAL A CA 1
ATOM 620 C C . VAL A 1 81 ? 6.722 4.329 -6.339 1.00 98.12 81 VAL A C 1
ATOM 622 O O . VAL A 1 81 ? 6.929 5.285 -7.087 1.00 98.12 81 VAL A O 1
ATOM 625 N N . LEU A 1 82 ? 7.650 3.800 -5.554 1.00 97.19 82 LEU A N 1
ATOM 626 C CA . LEU A 1 82 ? 9.016 4.281 -5.416 1.00 97.19 82 LEU A CA 1
ATOM 627 C C . LEU A 1 82 ? 9.962 3.602 -6.407 1.00 97.19 82 LEU A C 1
ATOM 629 O O . LEU A 1 82 ? 9.637 2.573 -7.004 1.00 97.19 82 LEU A O 1
ATOM 633 N N . ASP A 1 83 ? 11.158 4.168 -6.552 1.00 96.50 83 ASP A N 1
ATOM 634 C CA . ASP A 1 83 ? 12.254 3.492 -7.239 1.00 96.50 83 ASP A CA 1
ATOM 635 C C . ASP A 1 83 ? 12.676 2.211 -6.495 1.00 96.5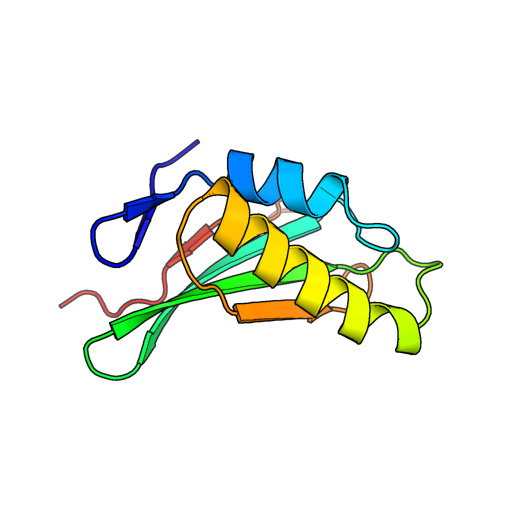0 83 ASP A C 1
ATOM 637 O O . ASP A 1 83 ? 12.508 2.128 -5.272 1.00 96.50 83 ASP A O 1
ATOM 641 N N . PRO A 1 84 ? 13.235 1.219 -7.213 1.00 95.62 84 PRO A N 1
ATOM 642 C CA . PRO A 1 84 ? 13.796 0.019 -6.598 1.00 95.62 84 PRO A CA 1
ATOM 643 C C . PRO A 1 84 ? 14.813 0.356 -5.498 1.00 95.62 84 PRO A C 1
ATOM 645 O O . PRO A 1 84 ? 15.601 1.290 -5.651 1.00 95.62 84 PRO A O 1
ATOM 648 N N . ASP A 1 85 ? 14.812 -0.426 -4.416 1.00 92.50 85 ASP A N 1
ATOM 649 C CA . ASP A 1 85 ? 15.793 -0.354 -3.323 1.00 92.50 85 ASP A CA 1
ATOM 650 C C . ASP A 1 85 ? 15.858 1.001 -2.580 1.00 92.50 85 ASP A C 1
ATOM 652 O O . ASP A 1 85 ? 16.904 1.382 -2.049 1.00 92.50 85 ASP A O 1
ATOM 656 N N . THR A 1 86 ? 14.740 1.733 -2.505 1.00 94.25 86 THR A N 1
ATOM 657 C CA . THR A 1 86 ? 14.662 3.049 -1.838 1.00 94.25 86 THR A CA 1
ATOM 658 C C . THR A 1 86 ? 13.921 3.053 -0.504 1.00 94.25 86 THR A C 1
ATOM 660 O O . THR A 1 86 ? 14.047 4.017 0.257 1.00 94.25 86 THR A O 1
ATOM 663 N N . LEU A 1 87 ? 13.160 2.006 -0.176 1.00 94.38 87 LEU A N 1
ATOM 664 C CA . LEU A 1 87 ? 12.525 1.901 1.132 1.00 94.38 87 LEU A CA 1
ATOM 665 C C . LEU A 1 87 ? 13.583 1.676 2.213 1.00 94.38 87 LEU A C 1
ATOM 667 O O . LEU A 1 87 ? 14.451 0.807 2.108 1.00 94.38 87 LEU A O 1
ATOM 671 N N . GLU A 1 88 ? 13.477 2.445 3.295 1.00 87.75 88 GLU A N 1
ATOM 672 C CA . GLU A 1 88 ? 14.443 2.392 4.386 1.00 87.75 88 GLU A CA 1
ATOM 673 C C . GLU A 1 88 ? 14.382 1.042 5.115 1.00 87.75 88 GLU A C 1
ATOM 675 O O . GLU A 1 88 ? 13.319 0.563 5.526 1.00 87.75 88 GLU A O 1
ATOM 680 N N . ARG A 1 89 ? 15.555 0.432 5.298 1.00 88.50 89 ARG A N 1
ATOM 681 C CA . ARG A 1 89 ? 15.725 -0.841 6.001 1.00 88.50 89 ARG A CA 1
ATOM 682 C C . ARG A 1 89 ? 16.528 -0.600 7.272 1.00 88.50 89 ARG A C 1
ATOM 684 O O . ARG A 1 89 ? 17.715 -0.288 7.212 1.00 88.50 89 ARG A O 1
ATOM 691 N N . SER A 1 90 ? 15.916 -0.798 8.432 1.00 80.19 90 SER A N 1
ATOM 692 C CA . SER A 1 90 ? 16.618 -0.727 9.715 1.00 80.19 90 SER A CA 1
ATOM 693 C C . SER A 1 90 ? 17.225 -2.091 10.045 1.00 80.19 90 SER A C 1
ATOM 695 O O . SER A 1 90 ? 16.521 -3.100 10.050 1.00 80.19 90 SER A O 1
ATOM 697 N N . LEU A 1 91 ? 18.535 -2.149 10.319 1.00 81.94 91 LEU A N 1
ATOM 698 C CA . LEU A 1 91 ? 19.256 -3.403 10.614 1.00 81.94 91 LEU A CA 1
ATOM 699 C C . LEU A 1 91 ? 19.026 -4.503 9.551 1.00 81.94 91 LEU A C 1
ATOM 701 O O . LEU A 1 91 ? 18.902 -5.685 9.871 1.00 81.94 91 LEU A O 1
ATOM 705 N N . GLY A 1 92 ? 18.906 -4.103 8.281 1.00 81.19 92 GLY A N 1
ATOM 706 C CA . GLY A 1 92 ? 18.638 -5.005 7.155 1.00 81.19 92 GLY A CA 1
ATOM 707 C C . GLY A 1 92 ? 17.190 -5.499 7.044 1.00 81.19 92 GLY A C 1
ATOM 708 O O . GLY A 1 92 ? 16.877 -6.244 6.117 1.00 81.19 92 GLY A O 1
ATOM 709 N N . LYS A 1 93 ? 16.288 -5.083 7.941 1.00 83.44 93 LYS A N 1
ATOM 710 C CA . LYS A 1 93 ? 14.868 -5.449 7.905 1.00 83.44 93 LYS A CA 1
ATOM 711 C C . LYS A 1 93 ? 14.020 -4.283 7.420 1.00 83.44 93 LYS A C 1
ATOM 713 O O . LYS A 1 93 ? 14.182 -3.148 7.858 1.00 83.44 93 LYS A O 1
ATOM 718 N N . LEU A 1 94 ? 13.080 -4.590 6.535 1.00 85.38 94 LEU A N 1
ATOM 719 C CA . LEU A 1 94 ? 12.062 -3.640 6.113 1.00 85.38 94 LEU A CA 1
ATOM 720 C C . LEU A 1 94 ? 10.980 -3.562 7.197 1.00 85.38 94 LEU A C 1
ATOM 722 O O . LEU A 1 94 ? 10.300 -4.554 7.472 1.00 85.38 94 LEU A O 1
ATOM 726 N N . GLN A 1 95 ? 10.818 -2.397 7.824 1.00 89.00 95 GLN A N 1
ATOM 727 C CA . GLN A 1 95 ? 9.709 -2.165 8.746 1.00 89.00 95 GLN A CA 1
ATOM 728 C C . GLN A 1 95 ? 8.421 -1.998 7.937 1.00 89.00 95 GLN A C 1
ATOM 730 O O . GLN A 1 95 ? 8.261 -1.002 7.239 1.00 89.00 95 GLN A O 1
ATOM 735 N N . ARG A 1 96 ? 7.502 -2.966 8.027 1.00 90.06 96 ARG A N 1
ATOM 736 C CA . ARG A 1 96 ? 6.267 -2.970 7.223 1.00 90.06 96 ARG A CA 1
ATOM 737 C C . ARG A 1 96 ? 5.245 -1.917 7.638 1.00 90.06 96 ARG A C 1
ATOM 739 O O . ARG A 1 96 ? 4.484 -1.481 6.788 1.00 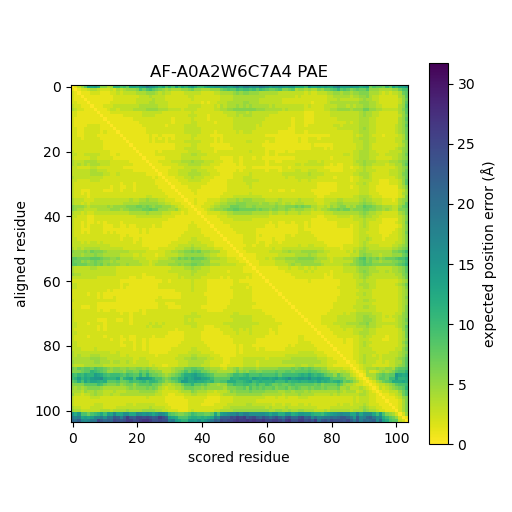90.06 96 ARG A O 1
ATOM 746 N N . VAL A 1 97 ? 5.198 -1.524 8.910 1.00 93.69 97 VAL A N 1
ATOM 747 C CA . VAL A 1 97 ? 4.224 -0.546 9.417 1.00 93.69 97 VAL A CA 1
ATOM 748 C C . VAL A 1 97 ? 4.957 0.568 10.149 1.00 93.69 97 VAL A C 1
ATOM 750 O O . VAL A 1 97 ? 5.689 0.314 11.106 1.00 93.69 97 VAL A O 1
ATOM 753 N N . ILE A 1 98 ? 4.745 1.799 9.694 1.00 93.81 98 ILE A N 1
ATOM 754 C CA . ILE A 1 98 ? 5.247 3.026 10.303 1.00 93.81 98 ILE A CA 1
ATOM 755 C C . ILE A 1 98 ? 4.034 3.847 10.732 1.00 93.81 98 ILE A C 1
ATOM 757 O O . ILE A 1 98 ? 3.351 4.446 9.900 1.00 93.81 98 ILE A O 1
ATOM 761 N N . ASP A 1 99 ? 3.767 3.886 12.034 1.00 94.19 99 ASP A N 1
ATOM 762 C CA . ASP A 1 99 ? 2.722 4.744 12.583 1.00 94.19 99 ASP A CA 1
ATOM 763 C C . ASP A 1 99 ? 3.306 6.110 12.954 1.00 94.19 99 ASP A C 1
ATOM 765 O O . ASP A 1 99 ? 4.172 6.214 13.821 1.00 94.19 99 ASP A O 1
ATOM 769 N N . ARG A 1 1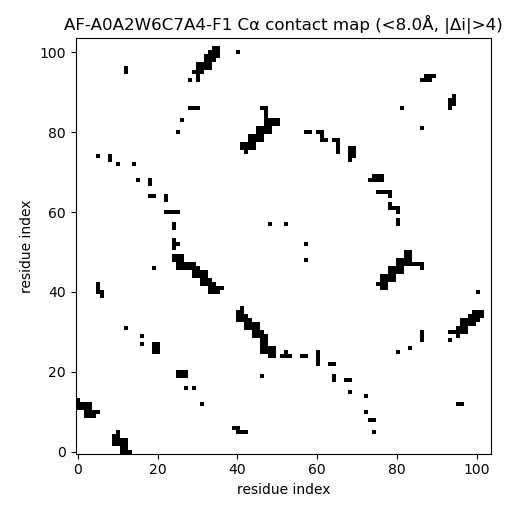00 ? 2.873 7.155 12.244 1.00 94.62 100 ARG A N 1
ATOM 770 C CA . ARG A 1 100 ? 3.232 8.561 12.482 1.00 94.62 100 ARG A CA 1
ATOM 771 C C . ARG A 1 100 ? 2.027 9.383 12.931 1.00 94.62 100 ARG A C 1
ATOM 773 O O . ARG A 1 100 ? 2.084 10.614 12.899 1.00 94.62 100 ARG A O 1
ATOM 780 N N . ARG A 1 101 ? 0.916 8.745 13.307 1.00 91.88 101 ARG A N 1
ATOM 781 C CA . ARG A 1 101 ? -0.168 9.452 13.991 1.00 91.88 101 ARG A CA 1
ATOM 782 C C . ARG A 1 101 ? 0.418 9.970 15.304 1.00 91.88 101 ARG A C 1
ATOM 784 O O . ARG A 1 101 ? 1.091 9.227 16.011 1.00 91.88 101 ARG A O 1
ATOM 791 N N . ALA A 1 102 ? 0.253 11.262 15.585 1.00 79.25 102 ALA A N 1
ATOM 792 C CA . ALA A 1 102 ? 0.731 11.815 16.845 1.00 79.25 102 ALA A CA 1
ATOM 793 C C . ALA A 1 102 ? 0.076 11.038 17.996 1.00 79.25 102 ALA A C 1
ATOM 795 O O . ALA A 1 102 ? -1.145 10.868 18.000 1.00 79.25 102 ALA A O 1
ATOM 796 N N . ASN A 1 103 ? 0.889 10.560 18.937 1.00 59.06 103 ASN A N 1
ATOM 797 C CA . ASN A 1 103 ? 0.378 10.098 20.218 1.00 59.06 103 ASN A CA 1
ATOM 798 C C . ASN A 1 103 ? -0.110 11.353 20.950 1.00 59.06 103 ASN A C 1
ATOM 800 O O . ASN A 1 103 ? 0.706 12.216 21.275 1.00 59.06 103 ASN A O 1
ATOM 804 N N . GLU A 1 104 ? -1.425 11.493 21.112 1.00 45.78 104 GLU A N 1
ATOM 805 C CA . GLU A 1 104 ? -1.995 12.426 22.093 1.00 45.78 104 GLU A CA 1
ATOM 806 C C . GLU A 1 104 ? -1.665 11.955 23.514 1.00 45.78 104 GLU A C 1
ATOM 808 O O . GLU A 1 104 ? -1.703 10.723 23.752 1.00 45.78 104 GLU A O 1
#

Mean predicted aligned error: 3.28 Å

Sequence (104 aa):
DDMIILRGVNVFPTQLEEIVLRIDGLAPHFQVVLTRDGRLDVLSVRVEARPDCLPERRSAASAEVARAVKDTVGVTVLVEVLDPDTLERSLGKLQRVIDRRANE

Solvent-accessible surface area (backbone atoms only — not comparable to full-atom values): 6106 Å² total; per-residue (Å²): 132,70,79,40,78,56,91,89,41,82,41,49,62,65,62,55,48,59,49,42,66,70,42,79,50,46,36,93,52,56,30,39,38,34,36,59,60,88,92,41,74,41,46,33,42,39,31,23,27,30,90,86,42,54,78,80,52,40,61,57,42,26,52,50,46,33,47,51,40,31,76,74,70,67,46,83,51,47,54,46,65,42,61,56,94,66,77,74,52,63,96,84,39,72,64,50,70,46,80,60,51,79,84,128

Nearest PDB structures (foldseek):
  2y4n-assembly1_A  TM=9.071E-01  e=8.440E-14  Burkholderia cenocepacia J2315
  2y4n-assembly1_B  TM=9.086E-01  e=1.301E-12  Burkholderia cenocepacia J2315
  4rvn-assembly2_D  TM=8.926E-01  e=1.510E-10  Bacteroides thetaiotaomicron VPI-5482
  4r1l-assembly3_D  TM=8.927E-01  e=4.570E-10  Bacteroides thetaiotaomicron VPI-5482
  4r1m-assembly2_C  TM=9.054E-01  e=6.184E-09  Bacteroides thetaiotaomicron VPI-5482

Foldseek 3Di:
DDWDQFPNFTDDLVLLLVQQVPQPQWDSAWAWEWEDDDPGIAIEIETEGDQPRDPVVQVVSQVSSQVSCCVPRVDGHGYHYHYPPPQDADVNHRDRYHYPYDDD

Radius of gyration: 13.4 Å; Cα contacts (8 Å, |Δi|>4): 191; chains: 1; bounding box: 33×27×39 Å

pLDDT: mean 93.97, std 7.34, range [45.78, 98.69]